Protein AF-A0A811TDG1-F1 (afdb_monomer_lite)

pLDDT: mean 83.62, std 11.27, range [47.41, 95.5]

Secondary structure (DSSP, 8-state):
---TTTTS-HHHHHHHHHHHHHHHHHHHHSTTGGGEEEETTEEEE---SSHHHHHHHHHHHHHHHHHS-HHHHHTT-

Sequence (77 aa):
MDNIWDNLDKNVQNTLVEKVRTILRQCKRKQLSNYLKNSEDVWSISITNHWKSRKKFSDDCNCFIHELNQKELFDFI

Radius of gyration: 15.18 Å; chains: 1; bounding box: 34×18×42 Å

Foldseek 3Di:
DCDVLNVDDPVVNVLVVVLVVLVVVLCCPALNVVQWDDDPNDIDGHFPPDPVRVVSNVVSVVVSVVPQPPVSVVSND

Structure (mmCIF, N/CA/C/O backbone):
data_AF-A0A811TDG1-F1
#
_entry.id   AF-A0A811TDG1-F1
#
loop_
_atom_site.group_PDB
_atom_site.id
_atom_site.type_symbol
_atom_site.label_atom_id
_atom_site.label_alt_id
_atom_site.label_comp_id
_atom_site.label_asym_id
_atom_site.label_entity_id
_atom_site.label_seq_id
_atom_site.pdbx_PDB_ins_code
_atom_site.Cartn_x
_atom_site.Cartn_y
_atom_site.Cartn_z
_atom_site.occupancy
_atom_site.B_iso_or_equiv
_atom_site.auth_seq_id
_atom_site.auth_comp_id
_atom_site.auth_asym_id
_atom_site.auth_atom_id
_atom_site.pdbx_PDB_model_num
ATOM 1 N N . MET A 1 1 ? -8.396 6.777 -27.409 1.00 47.41 1 MET A N 1
ATOM 2 C CA . MET A 1 1 ? -8.068 7.306 -26.071 1.00 47.41 1 MET A CA 1
ATOM 3 C C . MET A 1 1 ? -6.794 6.608 -25.681 1.00 47.41 1 MET A C 1
ATOM 5 O O . MET A 1 1 ? -6.866 5.451 -25.289 1.00 47.41 1 MET A O 1
ATOM 9 N N . ASP A 1 2 ? -5.655 7.250 -25.915 1.00 56.56 2 ASP A N 1
ATOM 10 C CA . ASP A 1 2 ? -4.371 6.652 -25.564 1.00 56.56 2 ASP A CA 1
ATOM 11 C C . ASP A 1 2 ? -4.289 6.613 -24.046 1.00 56.56 2 ASP A C 1
ATOM 13 O O . ASP A 1 2 ? -4.367 7.645 -23.371 1.00 56.56 2 ASP A O 1
ATOM 17 N N . ASN A 1 3 ? -4.251 5.401 -23.506 1.00 79.06 3 ASN A N 1
ATOM 18 C CA . ASN A 1 3 ? -4.177 5.199 -22.077 1.00 79.06 3 ASN A CA 1
ATOM 19 C C . ASN A 1 3 ? -2.836 5.777 -21.622 1.00 79.06 3 ASN A C 1
ATOM 21 O O . ASN A 1 3 ? -1.800 5.454 -22.197 1.00 79.06 3 ASN A O 1
ATOM 25 N N . ILE A 1 4 ? -2.832 6.639 -20.600 1.00 79.44 4 ILE A N 1
ATOM 26 C CA . ILE A 1 4 ? -1.590 7.246 -20.077 1.00 79.44 4 ILE A CA 1
ATOM 27 C C . ILE A 1 4 ? -0.563 6.151 -19.758 1.00 79.44 4 ILE A C 1
ATOM 29 O O . ILE A 1 4 ? 0.630 6.343 -19.965 1.00 79.44 4 ILE A O 1
ATOM 33 N N . TRP A 1 5 ? -1.049 4.984 -19.329 1.00 83.38 5 TRP A N 1
ATOM 34 C CA . TRP A 1 5 ? -0.254 3.783 -19.118 1.00 83.38 5 TRP A CA 1
ATOM 35 C C . TRP A 1 5 ? 0.498 3.313 -20.369 1.00 83.38 5 TRP A C 1
ATOM 37 O O . TRP A 1 5 ? 1.698 3.068 -20.295 1.00 83.38 5 TRP A O 1
ATOM 47 N N . ASP A 1 6 ? -0.174 3.246 -21.517 1.00 86.50 6 ASP A N 1
ATOM 48 C CA . ASP A 1 6 ? 0.391 2.740 -22.774 1.00 86.50 6 ASP A CA 1
ATOM 49 C C . ASP A 1 6 ? 1.453 3.689 -23.355 1.00 86.50 6 ASP A C 1
ATOM 51 O O . ASP A 1 6 ? 2.313 3.267 -24.125 1.00 86.50 6 ASP A O 1
ATOM 55 N N . ASN A 1 7 ? 1.430 4.955 -22.927 1.00 84.56 7 ASN A N 1
ATOM 56 C CA . ASN A 1 7 ? 2.396 5.985 -23.306 1.00 84.56 7 ASN A CA 1
ATOM 57 C C . ASN A 1 7 ? 3.617 6.065 -22.370 1.00 84.56 7 ASN A C 1
ATOM 59 O O . ASN A 1 7 ? 4.552 6.815 -22.654 1.00 84.56 7 ASN A O 1
ATOM 63 N N . LEU A 1 8 ? 3.630 5.327 -21.254 1.00 85.94 8 LEU A N 1
ATOM 64 C CA . LEU A 1 8 ? 4.797 5.248 -20.373 1.00 85.94 8 LEU A CA 1
ATOM 65 C C . LEU A 1 8 ? 5.837 4.283 -20.943 1.00 85.94 8 LEU A C 1
ATOM 67 O O . LEU A 1 8 ? 5.497 3.194 -21.404 1.00 85.94 8 LEU A O 1
ATOM 71 N N . ASP A 1 9 ? 7.118 4.638 -20.826 1.00 91.25 9 ASP A N 1
ATOM 72 C CA . ASP A 1 9 ? 8.211 3.713 -21.130 1.00 91.25 9 ASP A CA 1
ATOM 73 C C . ASP A 1 9 ? 8.111 2.440 -20.267 1.00 91.25 9 ASP A C 1
ATOM 75 O O . ASP A 1 9 ? 7.729 2.484 -19.092 1.00 91.25 9 ASP A O 1
ATOM 79 N N . LYS A 1 10 ? 8.492 1.293 -20.840 1.00 90.25 10 LYS A N 1
ATOM 80 C CA . LYS A 1 10 ? 8.413 -0.013 -20.167 1.00 90.25 10 LYS A CA 1
ATOM 81 C C . LYS A 1 10 ? 9.173 -0.046 -18.841 1.00 90.25 10 LYS A C 1
ATOM 83 O O . LYS A 1 10 ? 8.716 -0.698 -17.905 1.00 90.25 10 LYS A O 1
ATOM 88 N N . ASN A 1 11 ? 10.302 0.651 -18.727 1.00 88.06 11 ASN A N 1
ATOM 89 C CA . ASN A 1 11 ? 11.062 0.703 -17.479 1.00 88.06 11 ASN A CA 1
ATOM 90 C C . ASN A 1 11 ? 10.300 1.469 -16.398 1.00 88.06 11 ASN A C 1
ATOM 92 O O . ASN A 1 11 ? 10.299 1.059 -15.237 1.00 88.06 11 ASN A O 1
ATOM 96 N N . VAL A 1 12 ? 9.603 2.542 -16.778 1.00 87.50 12 VAL A N 1
ATOM 97 C CA . VAL A 1 12 ? 8.764 3.320 -15.860 1.00 87.50 12 VAL A CA 1
ATOM 98 C C . VAL A 1 12 ? 7.566 2.489 -15.406 1.00 87.50 12 VAL A C 1
ATOM 100 O O . VAL A 1 12 ? 7.297 2.423 -14.207 1.00 87.50 12 VAL A O 1
ATOM 103 N N . GLN A 1 13 ? 6.905 1.780 -16.328 1.00 89.25 13 GLN A N 1
ATOM 104 C CA . GLN A 1 13 ? 5.821 0.848 -15.995 1.00 89.25 13 GLN A CA 1
ATOM 105 C C . GLN A 1 13 ? 6.287 -0.239 -15.014 1.00 89.25 13 GLN A C 1
ATOM 107 O O . GLN A 1 13 ? 5.650 -0.456 -13.983 1.00 89.25 13 GLN A O 1
ATOM 112 N N . ASN A 1 14 ? 7.425 -0.886 -15.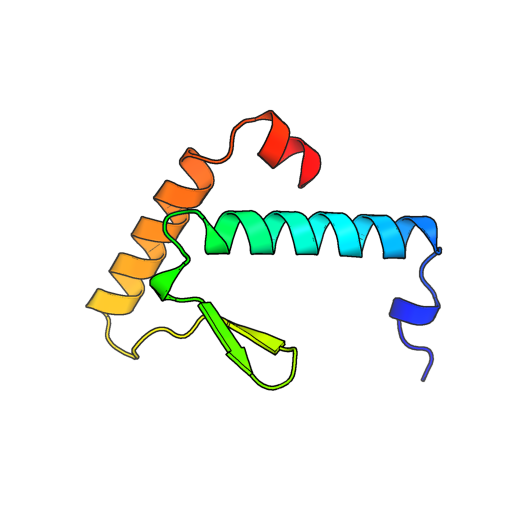290 1.00 89.19 14 ASN A N 1
ATOM 113 C CA . ASN A 1 14 ? 7.992 -1.919 -14.420 1.00 89.19 14 ASN A CA 1
ATOM 114 C C . ASN A 1 14 ? 8.336 -1.370 -13.031 1.00 89.19 14 ASN A C 1
ATOM 116 O O . ASN A 1 14 ? 7.966 -1.974 -12.026 1.00 89.19 14 ASN A O 1
ATOM 120 N N . THR A 1 15 ? 8.962 -0.192 -12.973 1.00 87.12 15 THR A N 1
ATOM 121 C CA . THR A 1 15 ? 9.302 0.477 -11.708 1.00 87.12 15 THR A CA 1
ATOM 122 C C . THR A 1 15 ? 8.045 0.772 -10.890 1.00 87.12 15 THR A C 1
ATOM 124 O O . THR A 1 15 ? 7.993 0.473 -9.699 1.00 87.12 15 THR A O 1
ATOM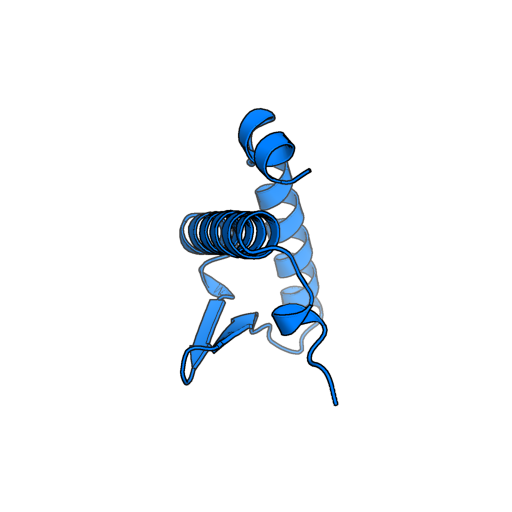 127 N N . LEU A 1 16 ? 6.993 1.299 -11.523 1.00 85.69 16 LEU A N 1
ATOM 128 C CA . LEU A 1 16 ? 5.698 1.542 -10.880 1.00 85.69 16 LEU A CA 1
ATOM 129 C C . LEU A 1 16 ? 5.082 0.251 -10.330 1.00 85.69 16 LEU A C 1
ATOM 131 O O . LEU A 1 16 ? 4.644 0.224 -9.180 1.00 85.69 16 LEU A O 1
ATOM 135 N N . VAL A 1 17 ? 5.083 -0.831 -11.113 1.00 88.50 17 VAL A N 1
ATOM 136 C CA . VAL A 1 17 ? 4.565 -2.137 -10.675 1.00 88.50 17 VAL A CA 1
ATOM 137 C C . VAL A 1 17 ? 5.342 -2.667 -9.470 1.00 88.50 17 VAL A C 1
ATOM 139 O O . VAL A 1 17 ? 4.734 -3.153 -8.513 1.00 88.50 17 VAL A O 1
ATOM 142 N N . GLU A 1 18 ? 6.671 -2.576 -9.479 1.00 86.81 18 GLU A N 1
ATOM 143 C CA . GLU A 1 18 ? 7.513 -3.027 -8.368 1.00 86.81 18 GLU A CA 1
ATOM 144 C C . GLU A 1 18 ? 7.309 -2.189 -7.104 1.00 86.81 18 GLU A C 1
ATOM 146 O O . GLU A 1 18 ? 7.128 -2.759 -6.018 1.00 86.81 18 GLU A O 1
ATOM 151 N N . LYS A 1 19 ? 7.241 -0.858 -7.239 1.00 83.75 19 LYS A N 1
ATOM 152 C CA . LYS A 1 19 ? 6.926 0.049 -6.128 1.00 83.75 19 LYS A CA 1
ATOM 153 C C . LYS A 1 19 ? 5.552 -0.281 -5.535 1.00 83.75 19 LYS A C 1
ATOM 155 O O . LYS A 1 19 ? 5.452 -0.555 -4.339 1.00 83.75 19 LYS A O 1
ATOM 160 N N . VAL A 1 20 ? 4.506 -0.394 -6.359 1.00 84.44 20 VAL A N 1
ATOM 161 C CA . VAL A 1 20 ? 3.142 -0.741 -5.905 1.00 84.44 20 VAL A CA 1
ATOM 162 C C . VAL A 1 20 ? 3.094 -2.114 -5.225 1.00 84.44 20 VAL A C 1
ATOM 164 O O . VAL A 1 20 ? 2.482 -2.260 -4.163 1.00 84.44 20 VAL A O 1
ATOM 167 N N . ARG A 1 21 ? 3.766 -3.133 -5.778 1.00 85.69 21 ARG A N 1
ATOM 168 C CA . ARG A 1 21 ? 3.853 -4.466 -5.150 1.00 85.69 21 ARG A CA 1
ATOM 169 C C . ARG A 1 21 ? 4.531 -4.415 -3.786 1.00 85.69 21 ARG A C 1
ATOM 171 O O . ARG A 1 21 ? 4.091 -5.110 -2.866 1.00 85.69 21 ARG A O 1
ATOM 178 N N . THR A 1 22 ? 5.583 -3.617 -3.653 1.00 84.19 22 THR A N 1
ATOM 179 C CA . THR A 1 22 ? 6.313 -3.450 -2.393 1.00 84.19 22 THR A CA 1
ATOM 180 C C . THR A 1 22 ? 5.429 -2.795 -1.339 1.00 84.19 22 THR A C 1
ATOM 182 O O . THR A 1 22 ? 5.297 -3.342 -0.245 1.00 84.19 22 THR A O 1
ATOM 185 N N . ILE A 1 23 ? 4.721 -1.719 -1.695 1.00 82.62 23 ILE A N 1
ATOM 186 C CA . ILE A 1 23 ? 3.747 -1.050 -0.818 1.00 82.62 23 ILE A CA 1
ATOM 187 C C . ILE A 1 23 ? 2.701 -2.040 -0.330 1.00 82.62 23 ILE A C 1
ATOM 189 O O . ILE A 1 23 ? 2.500 -2.208 0.871 1.00 82.62 23 ILE A O 1
ATOM 193 N N . LEU A 1 24 ? 2.072 -2.754 -1.261 1.00 85.88 24 LEU A N 1
ATOM 194 C CA . LEU A 1 24 ? 1.032 -3.712 -0.924 1.00 85.88 24 LEU A CA 1
ATOM 195 C C . LEU A 1 24 ? 1.557 -4.816 0.006 1.00 85.88 24 LEU A C 1
ATOM 197 O O . LEU A 1 24 ? 0.860 -5.227 0.933 1.00 85.88 24 LEU A O 1
ATOM 201 N N . ARG A 1 25 ? 2.789 -5.293 -0.209 1.00 86.88 25 ARG A N 1
ATOM 202 C CA . ARG A 1 25 ? 3.432 -6.279 0.670 1.00 86.88 25 ARG A CA 1
ATOM 203 C C . ARG A 1 25 ? 3.640 -5.728 2.081 1.00 86.88 25 ARG A C 1
ATOM 205 O O . ARG A 1 25 ? 3.406 -6.462 3.039 1.00 86.88 25 ARG A O 1
ATOM 212 N N . GLN A 1 26 ? 4.050 -4.469 2.213 1.00 85.12 26 GLN A N 1
ATOM 213 C CA . GLN A 1 26 ? 4.232 -3.817 3.511 1.00 85.12 26 GLN A CA 1
ATOM 214 C C . GLN A 1 26 ? 2.888 -3.616 4.221 1.00 85.12 26 GLN A C 1
ATOM 216 O O . GLN A 1 26 ? 2.748 -4.011 5.379 1.00 85.12 26 GLN A O 1
ATOM 221 N N . CYS A 1 27 ? 1.861 -3.139 3.511 1.00 86.38 27 CYS A N 1
ATOM 222 C CA . CYS A 1 27 ? 0.509 -3.009 4.058 1.00 86.38 27 CYS A CA 1
ATOM 223 C C . CYS A 1 27 ? -0.045 -4.357 4.558 1.00 86.38 27 CYS A C 1
ATOM 225 O O . CYS A 1 27 ? -0.688 -4.402 5.601 1.00 86.38 27 CYS A O 1
ATOM 227 N N . LYS A 1 28 ? 0.243 -5.469 3.862 1.00 84.75 28 LYS A N 1
ATOM 228 C CA . LYS A 1 28 ? -0.169 -6.829 4.267 1.00 84.75 28 LYS A CA 1
ATOM 229 C C . LYS A 1 28 ? 0.556 -7.370 5.498 1.00 84.75 28 LYS A C 1
ATOM 231 O O . LYS A 1 28 ? 0.015 -8.244 6.164 1.00 84.75 28 LYS A O 1
ATOM 236 N N . ARG A 1 29 ? 1.788 -6.928 5.759 1.00 83.06 29 ARG A N 1
ATOM 237 C CA . ARG A 1 29 ? 2.628 -7.457 6.847 1.00 83.06 29 ARG A CA 1
ATOM 238 C C . ARG A 1 29 ? 2.540 -6.642 8.133 1.00 83.06 29 ARG A C 1
ATOM 240 O O . ARG A 1 29 ? 2.789 -7.196 9.196 1.00 83.06 29 ARG A O 1
ATOM 247 N N . LYS A 1 30 ? 2.226 -5.351 8.028 1.00 81.81 30 LYS A N 1
ATOM 248 C CA . LYS A 1 30 ? 2.279 -4.395 9.138 1.00 81.81 30 LYS A CA 1
ATOM 249 C C . LYS A 1 30 ? 0.870 -3.987 9.620 1.00 81.81 30 LYS A C 1
ATOM 251 O O . LYS A 1 30 ? -0.094 -4.744 9.467 1.00 81.81 30 LYS A O 1
ATOM 256 N N . GLN A 1 31 ? 0.742 -2.787 10.196 1.00 82.94 31 GLN A N 1
ATOM 257 C CA . GLN A 1 31 ? -0.452 -2.260 10.884 1.00 82.94 31 GLN A CA 1
ATOM 258 C C . GLN A 1 31 ? -1.697 -2.153 9.992 1.00 82.94 31 GLN A C 1
ATOM 260 O O . GLN A 1 31 ? -2.809 -2.035 10.501 1.00 82.94 31 GLN A O 1
ATOM 265 N N . LEU A 1 32 ? -1.533 -2.206 8.665 1.00 88.81 32 LEU A N 1
ATOM 266 C CA . LEU A 1 32 ? -2.622 -1.964 7.719 1.00 88.81 32 LEU A CA 1
ATOM 267 C C . LEU A 1 32 ? -3.340 -3.231 7.231 1.00 88.81 32 LEU A C 1
ATOM 269 O O . LEU A 1 32 ? -4.346 -3.132 6.528 1.00 88.81 32 LEU A O 1
ATOM 273 N N . SER A 1 33 ? -2.865 -4.415 7.623 1.00 89.44 33 SER A N 1
ATOM 274 C CA . SER A 1 33 ? -3.358 -5.707 7.123 1.00 89.44 33 SER A CA 1
ATOM 275 C C . SER A 1 33 ? -4.863 -5.899 7.331 1.00 89.44 33 SER A C 1
ATOM 277 O O . SER A 1 33 ? -5.561 -6.324 6.414 1.00 89.44 33 SER A O 1
ATOM 279 N N . ASN A 1 34 ? -5.375 -5.492 8.493 1.00 89.56 34 ASN A N 1
ATOM 280 C CA . ASN A 1 34 ? -6.787 -5.622 8.867 1.00 89.56 34 ASN A CA 1
ATOM 281 C C . ASN A 1 34 ? -7.739 -4.753 8.033 1.00 89.56 34 ASN A C 1
ATOM 283 O O . ASN A 1 34 ? -8.946 -4.986 8.045 1.00 89.56 34 ASN A O 1
ATOM 287 N N . TYR A 1 35 ? -7.216 -3.747 7.332 1.00 91.38 35 TYR A N 1
ATOM 288 C CA . TYR A 1 35 ? -8.016 -2.863 6.486 1.00 91.38 35 TYR A CA 1
ATOM 289 C C . TYR A 1 35 ? -8.015 -3.305 5.022 1.00 91.38 35 TYR A C 1
ATOM 291 O O . TYR A 1 35 ? -8.821 -2.807 4.239 1.00 91.38 35 TYR A O 1
ATOM 299 N N . LEU A 1 36 ? -7.123 -4.219 4.629 1.00 91.25 36 LEU A N 1
ATOM 300 C CA . LEU A 1 36 ? -6.996 -4.650 3.244 1.00 91.25 36 LEU A CA 1
ATOM 301 C C . LEU A 1 36 ? -8.074 -5.666 2.870 1.00 91.25 36 LEU A C 1
ATOM 303 O O . LEU A 1 36 ? -8.219 -6.713 3.497 1.00 91.25 36 LEU A O 1
ATOM 307 N N . LYS A 1 37 ? -8.766 -5.393 1.766 1.00 89.81 37 LYS A N 1
ATOM 308 C CA . LYS A 1 37 ? -9.711 -6.312 1.136 1.00 89.81 37 LYS A CA 1
ATOM 309 C C . LYS A 1 37 ? -9.326 -6.522 -0.323 1.00 89.81 37 LYS A C 1
ATOM 311 O O . LYS A 1 37 ? -9.081 -5.555 -1.040 1.00 89.81 37 LYS A O 1
ATOM 316 N N . ASN A 1 38 ? -9.291 -7.775 -0.761 1.00 89.44 38 ASN A N 1
ATOM 317 C CA . ASN A 1 38 ? -9.132 -8.125 -2.169 1.00 89.44 38 ASN A CA 1
ATOM 318 C C . ASN A 1 38 ? -10.478 -8.573 -2.746 1.00 89.44 38 ASN A C 1
ATOM 320 O O . ASN A 1 38 ? -11.171 -9.378 -2.126 1.00 89.44 38 ASN A O 1
ATOM 324 N N . SER A 1 39 ? -10.844 -8.023 -3.900 1.00 88.88 39 SER A N 1
ATOM 325 C CA . SER A 1 39 ? -12.027 -8.407 -4.669 1.00 88.88 39 SER A CA 1
ATOM 326 C C . SER A 1 39 ? -11.680 -8.300 -6.145 1.00 88.88 39 SER A C 1
ATOM 328 O O . SER A 1 39 ? -11.289 -7.217 -6.567 1.00 88.88 39 SER A O 1
ATOM 330 N N . GLU A 1 40 ? -11.822 -9.390 -6.903 1.00 85.94 40 GLU A N 1
ATOM 331 C CA . GLU A 1 40 ? -11.638 -9.396 -8.368 1.00 85.94 40 GLU A CA 1
ATOM 332 C C . GLU A 1 40 ? -10.333 -8.702 -8.802 1.00 85.94 40 GLU A C 1
ATOM 334 O O . GLU A 1 40 ? -10.335 -7.748 -9.572 1.00 85.94 40 GLU A O 1
ATOM 339 N N . ASP A 1 41 ? -9.210 -9.128 -8.216 1.00 83.19 41 ASP A N 1
ATOM 340 C CA . ASP A 1 41 ? -7.867 -8.572 -8.447 1.00 83.19 41 ASP A CA 1
ATOM 341 C C . ASP A 1 41 ? -7.643 -7.111 -8.011 1.00 83.19 41 ASP A C 1
ATOM 343 O O . ASP A 1 41 ? -6.519 -6.608 -8.070 1.00 83.19 41 ASP A O 1
ATOM 347 N N . VAL A 1 42 ? -8.650 -6.452 -7.439 1.00 85.75 42 VAL A N 1
ATOM 348 C CA . VAL A 1 42 ? -8.529 -5.112 -6.859 1.00 85.75 42 VAL A CA 1
ATOM 349 C C . VAL A 1 42 ? -8.266 -5.206 -5.359 1.00 85.75 42 VAL A C 1
ATOM 351 O O . VAL A 1 42 ? -9.045 -5.778 -4.592 1.00 85.75 42 VAL A O 1
ATOM 354 N N . TRP A 1 43 ? -7.160 -4.607 -4.912 1.00 88.38 43 TRP A N 1
ATOM 355 C CA . TRP A 1 43 ? -6.910 -4.359 -3.491 1.00 88.38 43 TRP A CA 1
ATOM 356 C C . TRP A 1 43 ? -7.527 -3.025 -3.076 1.00 88.38 43 TRP A C 1
ATOM 358 O O . TRP A 1 43 ? -7.298 -1.997 -3.705 1.00 88.38 43 TRP A O 1
ATOM 368 N N . SER A 1 44 ? -8.293 -3.048 -1.992 1.00 90.19 44 SER A N 1
ATOM 369 C CA . SER A 1 44 ? -8.999 -1.896 -1.436 1.00 90.19 44 SER A CA 1
ATOM 370 C C . SER A 1 44 ? -8.751 -1.782 0.063 1.00 90.19 44 SER A C 1
ATOM 372 O O . SER A 1 44 ? -8.407 -2.760 0.730 1.00 90.19 44 SER A O 1
ATOM 374 N N . ILE A 1 45 ? -8.932 -0.572 0.587 1.00 90.31 45 ILE A N 1
ATOM 375 C CA . ILE A 1 45 ? -8.928 -0.291 2.020 1.00 90.31 45 ILE A CA 1
ATOM 376 C C . ILE A 1 45 ? -10.384 -0.155 2.465 1.00 90.31 45 ILE A C 1
ATOM 378 O O . ILE A 1 45 ? -11.114 0.704 1.974 1.00 90.31 45 ILE A O 1
ATOM 382 N N . SER A 1 46 ? -10.804 -1.005 3.395 1.00 91.44 46 SER A N 1
ATOM 383 C CA . SER A 1 46 ? -12.147 -1.005 3.965 1.00 91.44 46 SER A CA 1
ATOM 384 C C . SER A 1 46 ? -12.093 -0.510 5.404 1.00 91.44 46 SER A C 1
ATOM 386 O O . SER A 1 46 ? -11.528 -1.161 6.280 1.00 91.44 46 SER A O 1
ATOM 388 N N . ILE A 1 47 ? -12.715 0.641 5.659 1.00 92.00 47 ILE A N 1
ATOM 389 C CA . ILE A 1 47 ? -12.797 1.245 6.991 1.00 92.00 47 ILE A CA 1
ATOM 390 C C . ILE A 1 47 ? -14.267 1.459 7.322 1.00 92.00 47 ILE A C 1
ATOM 392 O O . ILE A 1 47 ? -15.008 2.066 6.547 1.00 92.00 47 ILE A O 1
ATOM 396 N N . THR A 1 48 ? -14.691 0.992 8.495 1.00 91.88 48 THR A N 1
ATOM 397 C CA . THR A 1 48 ? -16.048 1.234 8.987 1.00 91.88 48 THR A CA 1
ATOM 398 C C . THR A 1 48 ? -16.331 2.730 9.054 1.00 91.88 48 THR A C 1
ATOM 400 O O . THR A 1 48 ? -15.499 3.514 9.518 1.00 91.88 48 THR A O 1
ATOM 403 N N . ASN A 1 49 ? -17.532 3.130 8.637 1.00 91.38 49 ASN A N 1
ATOM 404 C CA . ASN A 1 49 ? -17.968 4.521 8.640 1.00 91.38 49 ASN A CA 1
ATOM 405 C C . ASN A 1 49 ? -18.296 5.031 10.059 1.00 91.38 49 ASN A C 1
ATOM 407 O O . ASN A 1 49 ? -19.433 5.358 10.381 1.00 91.38 49 ASN A O 1
ATOM 411 N N . HIS A 1 50 ? -17.289 5.060 10.929 1.00 94.88 50 HIS A N 1
ATOM 412 C CA . HIS A 1 50 ? -17.387 5.501 12.311 1.00 94.88 50 HIS A CA 1
ATOM 413 C C . HIS A 1 50 ? -16.126 6.280 12.701 1.00 94.88 50 HIS A C 1
ATOM 415 O O . HIS A 1 50 ? -15.007 5.888 12.362 1.00 94.88 50 HIS A O 1
ATOM 421 N N . TRP A 1 51 ? -16.287 7.380 13.441 1.00 94.38 51 TRP A N 1
ATOM 422 C CA . TRP A 1 51 ? -15.185 8.304 13.735 1.00 94.38 51 TRP A CA 1
ATOM 423 C C . TRP A 1 51 ? -14.018 7.632 14.475 1.00 94.38 51 TRP A C 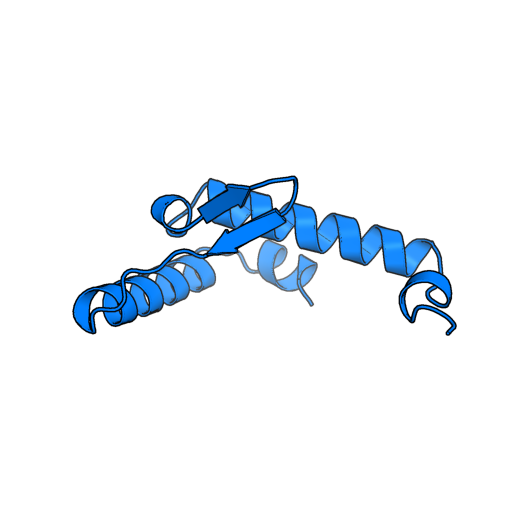1
ATOM 425 O O . TRP A 1 51 ? -12.863 7.881 14.138 1.00 94.38 51 TRP A O 1
ATOM 435 N N . LYS A 1 52 ? -14.298 6.719 15.422 1.00 95.25 52 LYS A N 1
ATOM 436 C CA . LYS A 1 52 ? -13.247 5.963 16.136 1.00 95.25 52 LYS A CA 1
ATOM 437 C C . LYS A 1 52 ? -12.437 5.077 15.191 1.00 95.25 52 LYS A C 1
ATOM 439 O O . LYS A 1 52 ? -11.224 4.998 15.334 1.00 95.25 52 LYS A O 1
ATOM 444 N N . SER A 1 53 ? -13.096 4.435 14.224 1.00 92.19 53 SER A N 1
ATOM 445 C CA . SER A 1 53 ? -12.442 3.557 13.247 1.00 92.19 53 SER A CA 1
ATOM 446 C C . SER A 1 53 ? -11.559 4.355 12.294 1.00 92.19 53 SER A C 1
ATOM 448 O O . SER A 1 53 ? -10.434 3.951 12.030 1.00 92.19 53 SER A O 1
ATOM 450 N N . ARG A 1 54 ? -12.027 5.528 11.844 1.00 92.00 54 ARG A N 1
ATOM 451 C CA . ARG A 1 54 ? -11.228 6.448 11.019 1.00 92.00 54 ARG A CA 1
ATOM 452 C C . ARG A 1 54 ? -10.014 6.994 11.772 1.00 92.00 54 ARG A C 1
ATOM 454 O O . ARG A 1 54 ? -8.928 7.033 11.206 1.00 92.00 54 ARG A O 1
ATOM 461 N N . LYS A 1 55 ? -10.185 7.376 13.044 1.00 95.50 55 LYS A N 1
ATOM 462 C CA . LYS A 1 55 ? -9.074 7.828 13.894 1.00 95.50 55 LYS A CA 1
ATOM 463 C C . LYS A 1 55 ? -8.036 6.720 14.078 1.00 95.50 55 LYS A C 1
ATOM 465 O O . LYS A 1 55 ? -6.870 6.948 13.799 1.00 95.50 55 LYS A O 1
ATOM 470 N N . LYS A 1 56 ? -8.475 5.510 14.442 1.00 94.25 56 LYS A N 1
ATOM 471 C CA . LYS A 1 56 ? -7.590 4.345 14.581 1.00 94.25 56 LYS A CA 1
ATOM 472 C C . LYS A 1 56 ? -6.833 4.046 13.283 1.00 94.25 56 LYS A C 1
ATOM 474 O O . LYS A 1 56 ? -5.632 3.843 13.331 1.00 94.25 56 LYS A O 1
ATOM 479 N N . PHE A 1 57 ? -7.510 4.076 12.133 1.00 93.69 57 PHE A N 1
ATOM 480 C CA . PHE A 1 57 ? -6.851 3.905 10.837 1.00 93.69 57 PHE A CA 1
ATOM 481 C C . PHE A 1 57 ? -5.774 4.973 10.592 1.00 93.69 57 PHE A C 1
ATOM 483 O O . PHE A 1 57 ? -4.684 4.647 10.136 1.00 93.69 57 PHE A O 1
ATOM 490 N N . SER A 1 58 ? -6.049 6.238 10.926 1.00 92.56 58 SER A N 1
ATOM 491 C CA . SER A 1 58 ? -5.048 7.307 10.836 1.00 92.56 58 SER A CA 1
ATOM 492 C C . SER A 1 58 ? -3.844 7.051 11.745 1.00 92.56 58 SER A C 1
ATOM 494 O O . SER A 1 58 ? -2.711 7.256 11.315 1.00 92.56 58 SER A O 1
ATOM 496 N N . ASP A 1 59 ? -4.078 6.605 12.979 1.00 94.25 59 ASP A N 1
ATOM 497 C CA . ASP A 1 59 ? -3.016 6.280 13.935 1.00 94.25 59 ASP A CA 1
ATOM 498 C C . ASP A 1 59 ? -2.169 5.095 13.425 1.00 94.25 59 ASP A C 1
ATOM 500 O O . ASP A 1 59 ? -0.942 5.172 13.408 1.00 94.25 59 ASP A O 1
ATOM 504 N N . ASP A 1 60 ? -2.814 4.048 12.899 1.00 92.12 60 ASP A N 1
ATOM 505 C CA . ASP A 1 60 ? -2.153 2.874 12.315 1.00 92.12 60 ASP A CA 1
ATOM 506 C C . ASP A 1 60 ? -1.335 3.238 11.055 1.00 92.12 60 ASP A C 1
ATOM 508 O O . ASP A 1 60 ? -0.239 2.712 10.862 1.00 92.12 60 ASP A O 1
ATOM 512 N N . CYS A 1 61 ? -1.811 4.176 10.223 1.00 90.12 61 CYS A N 1
ATOM 513 C CA . CYS 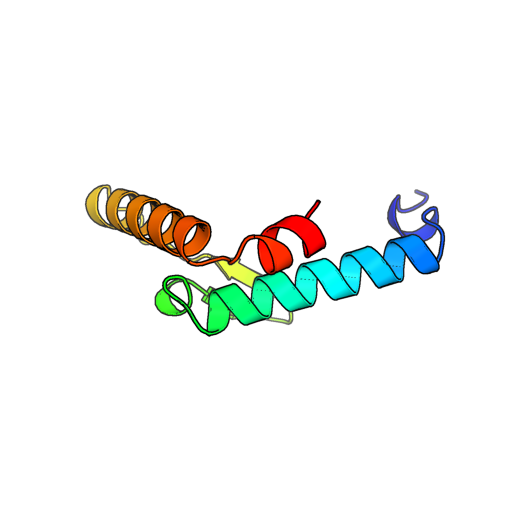A 1 61 ? -1.050 4.736 9.098 1.00 90.12 61 CYS A CA 1
ATOM 514 C C . CYS A 1 61 ? 0.198 5.498 9.561 1.00 90.12 61 CYS A C 1
ATOM 516 O O . CYS A 1 61 ? 1.262 5.360 8.957 1.00 90.12 61 CYS A O 1
ATOM 518 N N . ASN A 1 62 ? 0.091 6.281 10.636 1.00 89.50 62 ASN A N 1
ATOM 519 C CA . ASN A 1 62 ? 1.236 6.998 11.195 1.00 89.50 62 ASN A CA 1
ATOM 520 C C . ASN A 1 62 ? 2.286 6.021 11.738 1.00 89.50 62 ASN A C 1
ATOM 522 O O . ASN A 1 62 ? 3.470 6.179 11.442 1.00 89.50 62 ASN A O 1
ATOM 526 N N . CYS A 1 63 ? 1.861 4.983 12.465 1.00 88.12 63 CYS A N 1
ATOM 527 C CA . CYS A 1 63 ? 2.750 3.911 12.917 1.00 88.12 63 CYS A CA 1
ATOM 528 C C . CYS A 1 63 ? 3.412 3.191 11.736 1.00 88.12 63 CYS A C 1
ATOM 530 O O . CYS A 1 63 ? 4.624 2.995 11.742 1.00 88.12 63 CYS A O 1
ATOM 532 N N . PHE A 1 64 ? 2.637 2.868 10.698 1.00 87.50 64 PHE A N 1
ATOM 533 C CA . PHE A 1 64 ? 3.145 2.241 9.481 1.00 87.50 64 PHE A CA 1
ATOM 534 C C . PHE A 1 64 ? 4.268 3.058 8.834 1.00 87.50 64 PHE A C 1
ATOM 536 O O . PHE A 1 64 ? 5.331 2.507 8.559 1.00 87.50 64 PHE A O 1
ATOM 543 N N . ILE A 1 65 ? 4.059 4.365 8.629 1.00 83.38 65 ILE A N 1
ATOM 544 C CA . ILE A 1 65 ? 5.068 5.261 8.043 1.00 83.38 65 ILE A CA 1
ATOM 545 C C . ILE A 1 65 ? 6.317 5.325 8.924 1.00 83.38 65 ILE A C 1
ATOM 547 O O . ILE A 1 65 ? 7.427 5.279 8.403 1.00 83.38 65 ILE A O 1
ATOM 551 N N . HIS A 1 66 ? 6.148 5.401 10.246 1.00 82.62 66 HIS A N 1
ATOM 552 C CA . HIS A 1 66 ? 7.269 5.473 11.184 1.00 82.62 66 HIS A CA 1
ATOM 553 C C . HIS A 1 66 ? 8.117 4.193 11.199 1.00 82.62 66 HIS A C 1
ATOM 555 O O . HIS A 1 66 ? 9.315 4.240 11.462 1.00 82.62 66 HIS A O 1
ATOM 561 N N . GLU A 1 67 ? 7.500 3.049 10.906 1.00 79.19 67 GLU A N 1
ATOM 562 C CA . GLU A 1 67 ? 8.170 1.754 10.827 1.00 79.19 67 GLU A CA 1
ATOM 563 C C . GLU A 1 67 ? 8.732 1.424 9.442 1.00 79.19 67 GLU A C 1
ATOM 565 O O . GLU A 1 67 ? 9.425 0.411 9.297 1.00 79.19 67 GLU A O 1
ATOM 570 N N . LEU A 1 68 ? 8.417 2.199 8.401 1.00 75.88 68 LEU A N 1
ATOM 571 C CA . LEU A 1 68 ? 9.135 2.091 7.134 1.00 75.88 68 LEU A CA 1
ATOM 572 C C . LEU A 1 68 ? 10.553 2.609 7.366 1.00 75.88 68 LEU A C 1
ATOM 574 O O . LEU A 1 68 ? 10.757 3.755 7.762 1.00 75.88 68 LEU A O 1
ATOM 578 N N . ASN A 1 69 ? 11.551 1.754 7.152 1.00 68.19 69 ASN A N 1
ATOM 579 C CA . ASN A 1 69 ? 12.930 2.195 7.315 1.00 68.19 69 ASN A CA 1
ATOM 580 C C . ASN A 1 69 ? 13.295 3.207 6.208 1.00 68.19 69 ASN A C 1
ATOM 582 O O . ASN A 1 69 ? 12.664 3.268 5.153 1.00 68.19 69 ASN A O 1
ATOM 586 N N . GLN A 1 70 ? 14.339 4.006 6.435 1.00 60.25 70 GLN A N 1
ATOM 587 C CA . GLN A 1 70 ? 14.748 5.078 5.516 1.00 60.25 70 GLN A CA 1
ATOM 588 C C . GLN A 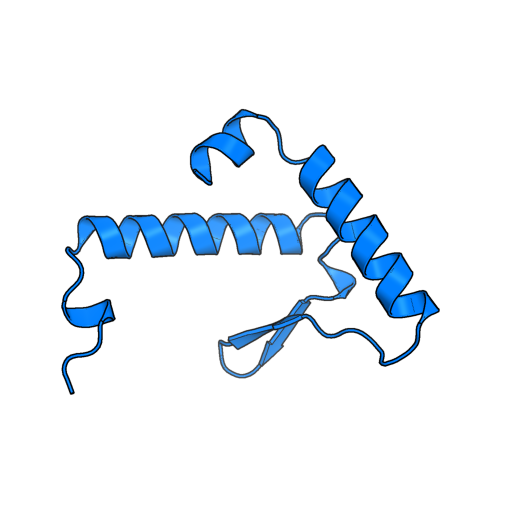1 70 ? 15.042 4.576 4.088 1.00 60.25 70 GLN A C 1
ATOM 590 O O . GLN A 1 70 ? 14.867 5.317 3.127 1.00 60.25 70 GLN A O 1
ATOM 595 N N . LYS A 1 71 ? 15.442 3.304 3.945 1.00 63.34 71 LYS A N 1
ATOM 596 C CA . LYS A 1 71 ? 15.682 2.640 2.659 1.00 63.34 71 LYS A CA 1
ATOM 597 C C . LYS A 1 71 ? 14.371 2.254 1.958 1.00 63.34 71 LYS A C 1
ATOM 599 O O . LYS A 1 71 ? 14.232 2.508 0.773 1.00 63.34 71 LYS A O 1
ATOM 604 N N . GLU A 1 72 ? 13.391 1.735 2.695 1.00 64.00 72 GLU A N 1
ATOM 605 C CA . GLU A 1 72 ? 12.034 1.439 2.211 1.00 64.00 72 GLU A CA 1
ATOM 606 C C . GLU A 1 72 ? 11.271 2.717 1.823 1.00 64.00 72 GLU A C 1
ATOM 608 O O . GLU A 1 72 ? 10.456 2.689 0.904 1.00 64.00 72 GLU A O 1
ATOM 613 N N . LEU A 1 73 ? 11.552 3.840 2.496 1.00 62.53 73 LEU A N 1
ATOM 614 C CA . LEU A 1 73 ? 11.071 5.175 2.124 1.00 62.53 73 LEU A CA 1
ATOM 615 C C . LEU A 1 73 ? 11.773 5.723 0.872 1.00 62.53 73 LEU A C 1
ATOM 617 O O . LEU A 1 73 ? 11.133 6.388 0.064 1.00 62.53 73 LEU A O 1
ATOM 621 N N . PHE A 1 74 ? 13.067 5.447 0.687 1.00 59.91 74 PHE A N 1
ATOM 622 C CA . PHE A 1 74 ? 13.812 5.886 -0.497 1.00 59.91 74 PHE A CA 1
ATOM 623 C C . PHE A 1 74 ? 13.455 5.075 -1.747 1.00 59.91 74 PHE A C 1
ATOM 625 O O . PHE A 1 74 ? 13.300 5.658 -2.807 1.00 59.91 74 PHE A O 1
ATOM 632 N N . ASP A 1 75 ? 13.211 3.765 -1.618 1.00 56.72 75 ASP A N 1
ATOM 633 C CA . ASP A 1 75 ? 12.636 2.939 -2.695 1.00 56.72 75 ASP A CA 1
ATOM 634 C C . ASP A 1 75 ? 11.228 3.428 -3.107 1.00 56.72 75 ASP A C 1
ATOM 636 O O . ASP A 1 75 ? 10.696 3.048 -4.152 1.00 56.72 75 ASP A O 1
ATOM 640 N N . PHE A 1 76 ? 10.611 4.285 -2.290 1.00 55.50 76 PHE A N 1
ATOM 641 C CA . PHE A 1 76 ? 9.319 4.908 -2.544 1.00 55.50 76 PHE A CA 1
ATOM 642 C C . PHE A 1 76 ? 9.429 6.187 -3.385 1.00 55.50 76 PHE A C 1
ATOM 644 O O . PHE A 1 76 ? 8.635 6.351 -4.315 1.00 55.50 76 PHE A O 1
ATOM 651 N N . ILE A 1 77 ? 10.413 7.051 -3.097 1.00 47.94 77 ILE A N 1
ATOM 652 C CA . ILE A 1 77 ? 10.701 8.317 -3.810 1.00 47.94 77 ILE A CA 1
ATOM 653 C C . ILE A 1 77 ? 11.363 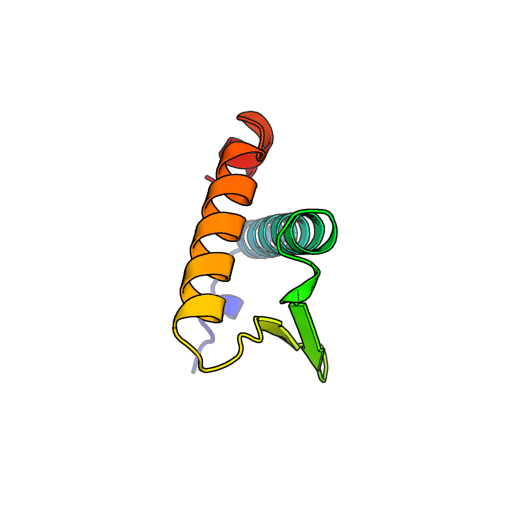8.024 -5.162 1.00 47.94 77 ILE A C 1
ATOM 655 O O . ILE A 1 77 ? 10.969 8.675 -6.150 1.00 47.94 77 ILE A O 1
#

Organism: NCBI:txid2608793